Protein AF-A0A535JNI4-F1 (afdb_monomer_lite)

Sequence (149 aa):
MTGPSTRPPPGAGSQPFDPAPPKTAPPSGLRWLPFIFGAGAVFWLVQLAQFAAVVAAPAGRDQLRQAVLSAGVKSDVSTFVWVEVALVFFFVVAAACLHATAYFGLRKHRPWGWIAAVIVAAAWSLILLGIPVLYVLVRTSTRRAYGIP

Radius of gyration: 26.52 Å; chains: 1; bounding box: 76×42×60 Å

Foldseek 3Di:
DDDDDPDPDDDPPPPPDDDDPPDDDPPPVLVCVLVVLVVQLVVLVVVLVVLVVLVVDPVSLVVLLVVQVVVVDDPDSVVVSVVVSVVSNVVSVVSSVLSNQLNVCVVVVHVSNVVSSVVNVVVVCCVVPVVVVVVCCPDPVNCVVVPHD

Secondary structure (DSSP, 8-state):
-PPPP-PPPPPTT--S-PPPPPPPPPPGGGGSHHHHHHHHHHHHHHHHHHHHHHHHSHHHHHHHHHHHHHTT--S-HHHHHHHHHHHHHHHHHHHHHHHHHHHHHHHTT-HHHHHHHHHHHHHHHIIIIIHHHHHHHHSHHHHHHTT--

pLDDT: mean 87.98, std 12.47, range [42.38, 98.12]

Structure (mmCIF, N/CA/C/O backbone):
data_AF-A0A535JNI4-F1
#
_entry.id   AF-A0A535JNI4-F1
#
loop_
_atom_site.group_PDB
_atom_site.id
_atom_site.type_symbol
_atom_site.label_atom_id
_atom_site.label_alt_id
_atom_site.label_comp_id
_atom_site.label_asym_id
_atom_site.label_entity_id
_atom_site.label_seq_id
_atom_site.pdbx_PDB_ins_code
_atom_site.Cartn_x
_atom_site.Cartn_y
_atom_site.Cartn_z
_atom_site.occupancy
_atom_site.B_iso_or_equiv
_atom_site.auth_seq_id
_atom_site.auth_comp_id
_atom_site.auth_asym_id
_atom_site.auth_atom_id
_atom_site.pdbx_PDB_model_num
ATOM 1 N N . MET A 1 1 ? 49.998 1.874 -3.123 1.00 42.38 1 MET A N 1
ATOM 2 C CA . MET A 1 1 ? 51.042 1.351 -4.030 1.00 42.38 1 MET A CA 1
ATOM 3 C C . MET A 1 1 ? 50.393 0.325 -4.947 1.00 42.38 1 MET A C 1
ATOM 5 O O . MET A 1 1 ? 50.127 -0.786 -4.516 1.00 42.38 1 MET A O 1
ATOM 9 N N . THR A 1 2 ? 50.017 0.729 -6.159 1.00 49.56 2 THR A N 1
ATOM 10 C CA . THR A 1 2 ? 49.428 -0.140 -7.190 1.00 49.56 2 THR A CA 1
ATOM 11 C C . THR A 1 2 ? 50.561 -0.735 -8.021 1.00 49.56 2 THR A C 1
ATOM 13 O O . THR A 1 2 ? 51.319 0.016 -8.631 1.00 49.56 2 THR A O 1
ATOM 16 N N . GLY A 1 3 ? 50.719 -2.060 -7.988 1.00 55.38 3 GLY A N 1
ATOM 17 C CA . GLY A 1 3 ? 51.750 -2.763 -8.756 1.00 55.38 3 GLY A CA 1
ATOM 18 C C . GLY A 1 3 ? 51.577 -2.598 -10.275 1.00 55.38 3 GLY A C 1
ATOM 19 O O . GLY A 1 3 ? 50.485 -2.250 -10.733 1.00 55.38 3 GLY A O 1
ATOM 20 N N . PRO A 1 4 ? 52.643 -2.819 -11.064 1.00 53.69 4 PRO A N 1
ATOM 21 C CA . PRO A 1 4 ? 52.615 -2.636 -12.510 1.00 53.69 4 PRO A CA 1
ATOM 22 C C . PRO A 1 4 ? 51.616 -3.591 -13.181 1.00 53.69 4 PRO A C 1
ATOM 24 O O . PRO A 1 4 ? 51.594 -4.790 -12.912 1.00 53.69 4 PRO A O 1
ATOM 27 N N . SER A 1 5 ? 50.784 -3.028 -14.061 1.00 60.75 5 SER A N 1
ATOM 28 C CA . SER A 1 5 ? 49.834 -3.749 -14.913 1.00 60.75 5 SER A CA 1
ATOM 29 C C . SER A 1 5 ? 50.576 -4.778 -15.772 1.00 60.75 5 SER A C 1
ATOM 31 O O . SER A 1 5 ? 51.392 -4.410 -16.611 1.00 60.75 5 SER A O 1
ATOM 33 N N . THR A 1 6 ? 50.287 -6.066 -15.583 1.00 65.69 6 THR A N 1
ATOM 34 C CA . THR A 1 6 ? 50.889 -7.194 -16.320 1.00 65.69 6 THR A CA 1
ATOM 35 C C . THR A 1 6 ? 50.276 -7.409 -17.706 1.00 65.69 6 THR A C 1
ATOM 37 O O . THR A 1 6 ? 50.443 -8.473 -18.304 1.00 65.69 6 THR A O 1
ATOM 40 N N . ARG A 1 7 ? 49.536 -6.429 -18.241 1.00 63.47 7 ARG A N 1
ATOM 41 C CA . ARG A 1 7 ? 48.908 -6.577 -19.554 1.00 63.47 7 ARG A CA 1
ATOM 42 C C . ARG A 1 7 ? 49.974 -6.416 -20.646 1.00 63.47 7 ARG A C 1
ATOM 44 O O . ARG A 1 7 ? 50.602 -5.357 -20.695 1.00 63.47 7 ARG A O 1
ATOM 51 N N . PRO A 1 8 ? 50.191 -7.425 -21.511 1.00 65.81 8 PRO A N 1
ATOM 52 C CA . PRO A 1 8 ? 51.127 -7.297 -22.620 1.00 65.81 8 PRO A CA 1
ATOM 53 C C . PRO A 1 8 ? 50.700 -6.143 -23.545 1.00 65.81 8 PRO A C 1
ATOM 55 O O . P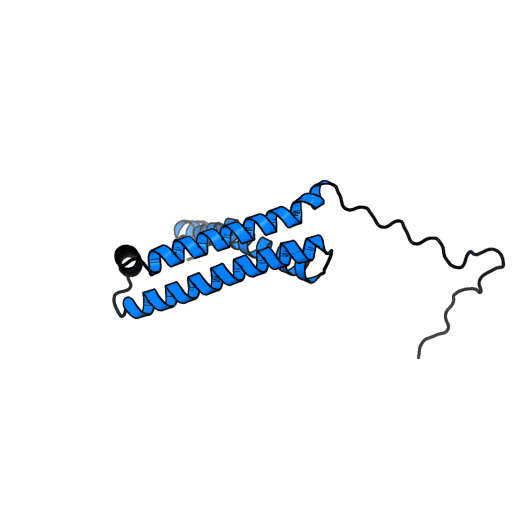RO A 1 8 ? 49.498 -5.870 -23.659 1.00 65.81 8 PRO A O 1
ATOM 58 N N . PRO A 1 9 ? 51.658 -5.444 -24.181 1.00 65.31 9 PRO A N 1
ATOM 59 C CA . PRO A 1 9 ? 51.348 -4.355 -25.098 1.00 65.31 9 PRO A CA 1
ATOM 60 C C . PRO A 1 9 ? 50.470 -4.872 -26.251 1.00 65.31 9 PRO A C 1
ATOM 62 O O . PRO A 1 9 ? 50.683 -5.999 -26.708 1.00 65.31 9 PRO A O 1
ATOM 65 N N . PRO A 1 10 ? 49.488 -4.083 -26.727 1.00 63.72 10 PRO A N 1
ATOM 66 C CA . PRO A 1 10 ? 48.667 -4.469 -27.869 1.00 63.72 10 PRO A CA 1
ATOM 67 C C . PRO A 1 10 ? 49.562 -4.787 -29.074 1.00 63.72 10 PRO A C 1
ATOM 69 O O . PRO A 1 10 ? 50.340 -3.942 -29.515 1.00 63.72 10 PRO A O 1
ATOM 72 N N . GLY A 1 11 ? 49.485 -6.017 -29.583 1.00 60.88 11 GLY A N 1
ATOM 73 C CA . GLY A 1 11 ? 50.167 -6.409 -30.815 1.00 60.88 11 GLY A CA 1
ATOM 74 C C . GLY A 1 11 ? 49.463 -5.806 -32.031 1.00 60.88 11 GLY A C 1
ATOM 75 O O . GLY A 1 11 ? 48.279 -5.482 -31.962 1.00 60.88 11 GLY A O 1
ATOM 76 N N . ALA A 1 12 ? 50.160 -5.711 -33.167 1.00 57.88 12 ALA A N 1
ATOM 77 C CA . ALA A 1 12 ? 49.694 -5.095 -34.422 1.00 57.88 12 ALA A CA 1
ATOM 78 C C . ALA A 1 12 ? 48.442 -5.740 -35.083 1.00 57.88 12 ALA A C 1
ATOM 80 O O . ALA A 1 12 ? 48.140 -5.462 -36.238 1.00 57.88 12 ALA A O 1
ATOM 81 N N . GLY A 1 13 ? 47.697 -6.582 -34.362 1.00 58.78 13 GLY A N 1
ATOM 82 C CA . GLY A 1 13 ? 46.439 -7.197 -34.788 1.00 58.78 13 GLY A CA 1
ATOM 83 C C . GLY A 1 13 ? 45.383 -7.339 -33.684 1.00 58.78 13 GLY A C 1
ATOM 84 O O . GLY A 1 13 ? 44.309 -7.867 -33.959 1.00 58.78 13 GLY A O 1
ATOM 85 N N . SER A 1 14 ? 45.630 -6.883 -32.448 1.00 59.12 14 SER A N 1
ATOM 86 C CA . SER A 1 14 ? 44.579 -6.857 -31.423 1.00 59.12 14 SER A CA 1
ATOM 87 C C . SER A 1 14 ? 43.721 -5.612 -31.632 1.00 59.12 14 SER A C 1
ATOM 89 O O . SER A 1 14 ? 44.171 -4.503 -31.338 1.00 59.12 14 SER A O 1
ATOM 91 N N . GLN A 1 15 ? 42.505 -5.788 -32.156 1.00 61.88 15 GLN A N 1
ATOM 92 C CA . GLN A 1 15 ? 41.495 -4.730 -32.170 1.00 61.88 15 GLN A CA 1
ATOM 93 C C . GLN A 1 15 ? 41.347 -4.205 -30.729 1.00 61.88 15 GLN A C 1
ATOM 95 O O . GLN A 1 15 ? 41.038 -4.994 -29.837 1.00 61.88 15 GLN A O 1
ATOM 100 N N . PRO A 1 16 ? 41.589 -2.910 -30.448 1.00 63.06 16 PRO A N 1
ATOM 101 C CA . PRO A 1 16 ? 41.588 -2.405 -29.071 1.00 63.06 16 PRO A CA 1
ATOM 102 C C . PRO A 1 16 ? 40.195 -2.434 -28.417 1.00 63.06 16 PRO A C 1
ATOM 104 O O . PRO A 1 16 ? 40.062 -2.178 -27.221 1.00 63.06 16 PRO A O 1
ATOM 107 N N . PHE A 1 17 ? 39.162 -2.731 -29.208 1.00 66.06 17 PHE A N 1
ATOM 108 C CA . PHE A 1 17 ? 37.759 -2.678 -28.840 1.00 66.06 17 PHE A CA 1
ATOM 109 C C . PHE A 1 17 ? 37.038 -3.850 -29.506 1.00 66.06 17 PHE A C 1
ATOM 111 O O . PHE A 1 17 ? 36.448 -3.697 -30.576 1.00 66.06 17 PHE A O 1
ATOM 118 N N . ASP A 1 18 ? 37.082 -5.032 -28.889 1.00 68.19 18 ASP A N 1
ATOM 119 C CA . ASP A 1 18 ? 36.060 -6.033 -29.190 1.00 68.19 18 ASP A CA 1
ATOM 120 C C . ASP A 1 18 ? 34.685 -5.356 -29.035 1.00 68.19 18 ASP A C 1
ATOM 122 O O . ASP A 1 18 ? 34.477 -4.624 -28.054 1.00 68.19 18 ASP A O 1
ATOM 126 N N . PRO A 1 19 ? 33.760 -5.514 -30.001 1.00 70.94 19 PRO A N 1
ATOM 127 C CA . PRO A 1 19 ? 32.457 -4.876 -29.920 1.00 70.94 19 PRO A CA 1
ATOM 128 C C . PRO A 1 19 ? 31.798 -5.286 -28.605 1.00 70.94 19 PRO A C 1
ATOM 130 O O . PRO A 1 19 ? 31.738 -6.470 -28.270 1.00 70.94 19 PRO A O 1
ATOM 133 N N . ALA A 1 20 ? 31.339 -4.288 -27.842 1.00 70.75 20 ALA A N 1
ATOM 134 C CA . ALA A 1 20 ? 30.666 -4.526 -26.574 1.00 70.75 20 ALA A CA 1
ATOM 135 C C . ALA A 1 20 ? 29.581 -5.597 -26.774 1.00 70.75 20 ALA A C 1
ATOM 137 O O . ALA A 1 20 ? 28.853 -5.528 -27.773 1.00 70.75 20 ALA A O 1
ATOM 138 N N . PRO A 1 21 ? 29.469 -6.586 -25.865 1.00 76.44 21 PRO A N 1
ATOM 139 C CA . PRO A 1 21 ? 28.521 -7.673 -26.034 1.00 76.44 21 PRO A CA 1
ATOM 140 C C . PRO A 1 21 ? 27.122 -7.100 -26.289 1.00 76.44 21 PRO A C 1
ATOM 142 O O . PRO A 1 21 ? 26.734 -6.125 -25.630 1.00 76.44 21 PRO A O 1
ATOM 145 N N . PRO A 1 22 ? 26.368 -7.660 -27.254 1.00 74.00 22 PRO A N 1
ATOM 146 C CA . PRO A 1 22 ? 25.065 -7.136 -27.617 1.00 74.00 22 PRO A CA 1
ATOM 147 C C . PRO A 1 22 ? 24.188 -7.072 -26.371 1.00 74.00 22 PRO A C 1
ATOM 149 O O . PRO A 1 22 ? 24.023 -8.054 -25.645 1.00 74.00 22 PRO A O 1
ATOM 152 N N . LYS A 1 23 ? 23.651 -5.879 -26.107 1.00 70.81 23 LYS A N 1
ATOM 153 C CA . LYS A 1 23 ? 22.772 -5.638 -24.966 1.00 70.81 23 LYS A CA 1
ATOM 154 C C . LYS A 1 23 ? 21.592 -6.598 -25.086 1.00 70.81 23 LYS A C 1
ATOM 156 O O . LYS A 1 23 ? 20.860 -6.547 -26.074 1.00 70.81 23 LYS A O 1
ATOM 161 N N . THR A 1 24 ? 21.435 -7.489 -24.113 1.00 74.75 24 THR A N 1
ATOM 162 C CA . THR A 1 24 ? 20.361 -8.481 -24.124 1.00 74.75 24 THR A CA 1
ATOM 163 C C . THR A 1 24 ? 19.019 -7.764 -24.212 1.00 74.75 24 THR A C 1
ATOM 165 O O . THR A 1 24 ? 18.687 -6.914 -23.382 1.00 74.75 24 THR A O 1
ATOM 168 N N . ALA A 1 25 ? 18.257 -8.066 -25.264 1.00 69.88 25 ALA A N 1
ATOM 169 C CA . ALA A 1 25 ? 16.912 -7.538 -25.400 1.00 69.88 25 ALA A CA 1
ATOM 170 C C . ALA A 1 25 ? 16.066 -8.051 -24.222 1.00 69.88 25 ALA A C 1
ATOM 172 O O . ALA A 1 25 ? 16.138 -9.241 -23.896 1.00 69.88 25 ALA A O 1
ATOM 173 N N . PRO A 1 26 ? 15.281 -7.187 -23.555 1.00 69.06 26 PRO A N 1
ATOM 174 C CA . PRO A 1 26 ? 14.444 -7.629 -22.454 1.00 69.06 26 PRO A CA 1
ATOM 175 C C . PRO A 1 26 ? 13.426 -8.667 -22.959 1.00 69.06 26 PRO A C 1
ATOM 177 O O . PRO A 1 26 ? 12.823 -8.456 -24.016 1.00 69.06 26 PRO A O 1
ATOM 180 N N . PRO A 1 27 ? 13.205 -9.769 -22.217 1.00 79.25 27 PRO A N 1
ATOM 181 C CA . PRO A 1 27 ? 12.203 -10.772 -22.557 1.00 79.25 27 PRO A CA 1
ATOM 182 C C . PRO A 1 27 ? 10.837 -10.139 -22.843 1.00 79.25 27 PRO A C 1
ATOM 184 O O . PRO A 1 27 ? 10.413 -9.211 -22.152 1.00 79.25 27 PRO A O 1
ATOM 187 N N . SER A 1 28 ? 10.116 -10.661 -23.836 1.00 73.44 28 SER A N 1
ATOM 188 C CA . SER A 1 28 ? 8.826 -10.114 -24.285 1.00 73.44 28 SER A CA 1
ATOM 189 C C . SER A 1 28 ? 7.793 -9.976 -23.156 1.00 73.44 28 SER A C 1
ATOM 191 O O . SER A 1 28 ? 7.034 -9.008 -23.146 1.00 73.44 28 SER A O 1
ATOM 193 N N . GLY A 1 29 ? 7.810 -10.879 -22.168 1.00 71.06 29 GLY A N 1
ATOM 194 C CA . GLY A 1 29 ? 6.932 -10.835 -20.992 1.00 71.06 29 GLY A CA 1
ATOM 195 C C . GLY A 1 29 ? 7.182 -9.649 -20.050 1.00 71.06 29 GLY A C 1
ATOM 196 O O . GLY A 1 29 ? 6.246 -9.138 -19.439 1.00 71.06 29 GLY A O 1
ATOM 197 N N . LEU A 1 30 ? 8.412 -9.127 -19.987 1.00 79.19 30 LEU A N 1
ATOM 198 C CA . LEU A 1 30 ? 8.757 -7.977 -19.137 1.00 79.19 30 LEU A CA 1
ATOM 199 C C . LEU A 1 30 ? 8.210 -6.647 -19.676 1.00 79.19 30 LEU A C 1
ATOM 201 O O . LEU A 1 30 ? 8.193 -5.653 -18.951 1.00 79.19 30 LEU A O 1
ATOM 205 N N . ARG A 1 31 ? 7.709 -6.622 -20.919 1.00 85.62 31 ARG A N 1
ATOM 206 C CA . ARG A 1 31 ? 7.107 -5.424 -21.531 1.00 85.62 31 ARG A CA 1
ATOM 207 C C . ARG A 1 31 ? 5.815 -4.993 -20.830 1.00 85.62 31 ARG A C 1
ATOM 209 O O . ARG A 1 31 ? 5.495 -3.808 -20.845 1.00 85.62 31 ARG A O 1
ATOM 216 N N . TRP A 1 32 ? 5.104 -5.930 -20.198 1.00 90.56 32 TRP A N 1
ATOM 217 C CA . TRP A 1 32 ? 3.848 -5.666 -19.487 1.00 90.56 32 TRP A CA 1
ATOM 218 C C . TRP A 1 32 ? 4.042 -5.205 -18.047 1.00 90.56 32 TRP A C 1
ATOM 220 O O . TRP A 1 32 ? 3.166 -4.541 -17.495 1.00 90.56 32 TRP A O 1
ATOM 230 N N . LEU A 1 33 ? 5.200 -5.505 -17.455 1.00 91.38 33 LEU A N 1
ATOM 231 C CA . LEU A 1 33 ? 5.468 -5.252 -16.044 1.00 91.38 33 LEU A CA 1
ATOM 232 C C . LEU A 1 33 ? 5.195 -3.796 -15.622 1.00 91.38 33 LEU A C 1
ATOM 234 O O . LEU A 1 33 ? 4.498 -3.609 -14.626 1.00 91.38 33 LEU A O 1
ATOM 238 N N . PRO A 1 34 ? 5.630 -2.752 -16.362 1.00 93.31 34 PRO A N 1
ATOM 239 C CA . PRO A 1 34 ? 5.315 -1.378 -15.983 1.00 93.31 34 PRO A CA 1
ATOM 240 C C . PRO A 1 34 ? 3.802 -1.125 -15.917 1.00 93.31 34 PRO A C 1
ATOM 242 O O . PRO A 1 34 ? 3.329 -0.470 -14.991 1.00 93.31 34 PRO A O 1
ATOM 245 N N . PHE A 1 35 ? 3.031 -1.646 -16.873 1.00 95.44 35 PHE A N 1
ATOM 246 C CA . PHE A 1 35 ? 1.591 -1.392 -16.963 1.00 95.44 35 PHE A CA 1
ATOM 247 C C . PHE A 1 35 ? 0.810 -2.013 -15.805 1.00 95.44 35 PHE A C 1
ATOM 249 O O . PHE A 1 35 ? -0.173 -1.422 -15.370 1.00 95.44 35 PHE A O 1
ATOM 256 N N . ILE A 1 36 ? 1.284 -3.131 -15.247 1.00 95.06 36 ILE A N 1
ATOM 257 C CA . ILE A 1 36 ? 0.723 -3.712 -14.019 1.00 95.06 36 ILE A CA 1
ATOM 258 C C . ILE A 1 36 ? 0.860 -2.717 -12.856 1.00 95.06 36 ILE A C 1
ATOM 260 O O . ILE A 1 36 ? -0.108 -2.453 -12.142 1.00 95.06 36 ILE A O 1
ATOM 264 N N . PHE A 1 37 ? 2.031 -2.090 -12.698 1.00 96.50 37 PHE A N 1
ATOM 265 C CA . PHE A 1 37 ? 2.219 -1.051 -11.681 1.00 96.50 37 PHE A CA 1
ATOM 266 C C . PHE A 1 37 ? 1.373 0.194 -11.958 1.00 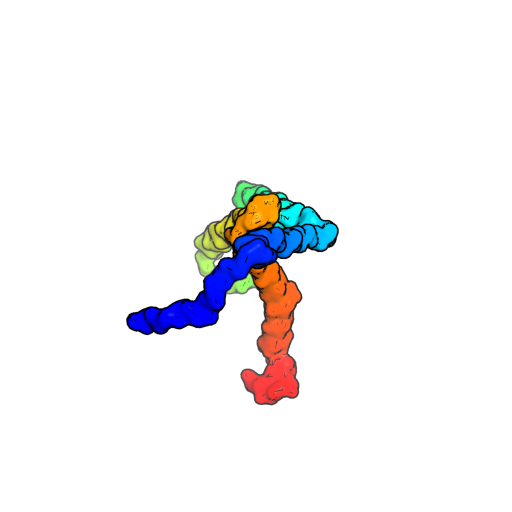96.50 37 PHE A C 1
ATOM 268 O O . PHE A 1 37 ? 0.801 0.748 -11.022 1.00 96.50 37 PHE A O 1
ATOM 275 N N . GLY A 1 38 ? 1.235 0.592 -13.226 1.00 95.25 38 GLY A N 1
ATOM 276 C CA . GLY A 1 38 ? 0.357 1.691 -13.635 1.00 95.25 38 GLY A CA 1
ATOM 277 C C . GLY A 1 38 ? -1.112 1.438 -13.279 1.00 95.25 38 GLY A C 1
ATOM 278 O O . GLY A 1 38 ? -1.756 2.306 -12.694 1.00 95.25 38 GLY A O 1
ATOM 279 N N . ALA A 1 39 ? -1.623 0.234 -13.551 1.00 97.25 39 A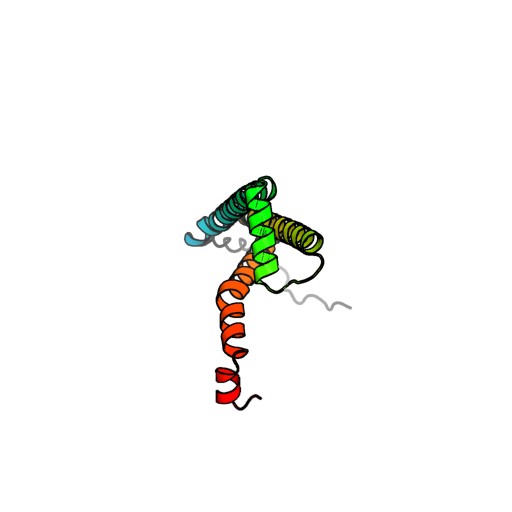LA A N 1
ATOM 280 C CA . ALA A 1 39 ? -2.970 -0.174 -13.155 1.00 97.25 39 ALA A CA 1
ATOM 281 C C . ALA A 1 39 ? -3.143 -0.148 -11.628 1.00 97.25 39 ALA A C 1
ATOM 283 O O . ALA A 1 39 ? -4.154 0.345 -11.132 1.00 97.25 39 ALA A O 1
ATOM 284 N N . GLY A 1 40 ? -2.129 -0.589 -10.877 1.00 96.56 40 GLY A N 1
ATOM 285 C CA . GLY A 1 40 ? -2.132 -0.489 -9.417 1.00 96.56 40 GLY A CA 1
ATOM 286 C C . GLY A 1 40 ? -2.201 0.955 -8.903 1.00 96.56 40 GLY A C 1
ATOM 287 O O . GLY A 1 40 ? -2.916 1.221 -7.942 1.00 96.56 40 GLY A O 1
ATOM 288 N N . ALA A 1 41 ? -1.541 1.914 -9.563 1.00 97.19 41 ALA A N 1
ATOM 289 C CA . ALA A 1 41 ? -1.658 3.328 -9.193 1.00 97.19 41 ALA A CA 1
ATOM 290 C C . ALA A 1 41 ? -3.097 3.838 -9.367 1.00 97.19 41 ALA A C 1
ATOM 292 O O . ALA A 1 41 ? -3.636 4.487 -8.472 1.00 97.19 41 ALA A O 1
ATOM 293 N N . VAL A 1 42 ? -3.737 3.502 -10.493 1.00 98.06 42 VAL A N 1
ATOM 294 C CA . VAL A 1 42 ? -5.142 3.855 -10.756 1.00 98.06 42 VAL A CA 1
ATOM 295 C C . VAL A 1 42 ? -6.066 3.218 -9.722 1.00 98.06 42 VAL A C 1
ATOM 297 O O . VAL A 1 42 ? -6.927 3.904 -9.177 1.00 98.06 42 VAL A O 1
ATOM 300 N N . PHE A 1 43 ? -5.858 1.940 -9.406 1.00 97.69 43 PHE A N 1
ATOM 301 C CA . PHE A 1 43 ? -6.610 1.236 -8.369 1.00 97.69 43 PHE A CA 1
ATOM 302 C C . PHE A 1 43 ? -6.563 1.977 -7.023 1.00 97.69 43 PHE A C 1
ATOM 304 O O . PHE A 1 43 ? -7.611 2.253 -6.440 1.00 97.69 43 PHE A O 1
ATOM 311 N N . TRP A 1 44 ? -5.375 2.381 -6.562 1.00 97.50 44 TRP A N 1
ATOM 312 C CA . TRP A 1 44 ? -5.241 3.115 -5.300 1.00 97.50 44 TRP A CA 1
ATOM 313 C C . TRP A 1 44 ? -5.893 4.501 -5.338 1.00 97.50 44 TRP A C 1
ATOM 315 O O . TRP A 1 44 ? -6.492 4.913 -4.348 1.00 97.50 44 TRP A O 1
ATOM 325 N N . LEU A 1 45 ? -5.850 5.203 -6.473 1.00 97.75 45 LEU A N 1
ATOM 326 C CA . LEU A 1 45 ? -6.553 6.482 -6.632 1.00 97.75 45 LEU A CA 1
ATOM 327 C C . LEU A 1 45 ? -8.076 6.320 -6.584 1.00 97.75 45 LEU A C 1
ATOM 329 O O . LEU A 1 45 ? -8.757 7.126 -5.950 1.00 97.75 45 LEU A O 1
ATOM 333 N N . VAL A 1 46 ? -8.614 5.270 -7.209 1.00 98.12 46 VAL A N 1
ATOM 334 C CA . VAL A 1 46 ? -10.043 4.939 -7.109 1.00 98.12 46 VAL A CA 1
ATOM 335 C C . VAL A 1 46 ? -10.409 4.639 -5.658 1.00 98.12 46 VAL A C 1
ATOM 337 O O . VAL A 1 46 ? -11.403 5.167 -5.159 1.00 98.12 46 VAL A O 1
ATOM 340 N N . GLN A 1 47 ? -9.583 3.862 -4.953 1.00 96.88 47 GLN A N 1
ATOM 341 C CA . GLN A 1 47 ? -9.831 3.542 -3.551 1.00 96.88 47 GLN A CA 1
ATOM 342 C C . GLN A 1 47 ? -9.794 4.789 -2.656 1.00 96.88 47 GLN A C 1
ATOM 344 O O . GLN A 1 47 ? -10.637 4.930 -1.768 1.00 96.88 47 GLN A O 1
ATOM 349 N N . LEU A 1 48 ? -8.867 5.714 -2.923 1.00 96.38 48 LEU A N 1
ATOM 350 C CA . LEU A 1 48 ? -8.775 6.999 -2.231 1.00 96.38 48 LEU A CA 1
ATOM 351 C C . LEU A 1 48 ? -10.027 7.848 -2.451 1.00 96.38 48 LEU A C 1
ATOM 353 O O . LEU A 1 48 ? -10.562 8.408 -1.499 1.00 96.38 48 LEU A O 1
ATOM 357 N N . ALA A 1 49 ? -10.504 7.930 -3.695 1.00 97.50 49 ALA A N 1
ATOM 358 C CA . ALA A 1 49 ? -11.698 8.693 -4.040 1.00 97.50 49 ALA A CA 1
ATOM 359 C C . ALA A 1 49 ? -12.950 8.125 -3.354 1.00 97.50 49 ALA A C 1
ATOM 361 O O . ALA A 1 49 ? -13.741 8.879 -2.787 1.00 97.50 49 ALA A O 1
ATOM 362 N N . GLN A 1 50 ? -13.101 6.797 -3.347 1.00 96.12 50 GLN A N 1
ATOM 363 C CA . GLN A 1 50 ? -14.183 6.124 -2.625 1.00 96.12 50 GLN A CA 1
ATOM 364 C C . GLN A 1 50 ? -14.118 6.412 -1.122 1.00 96.12 50 GLN A C 1
ATOM 366 O O . GLN A 1 50 ? -15.126 6.773 -0.518 1.00 96.12 50 GLN A O 1
ATOM 371 N N . PHE A 1 51 ? -12.931 6.308 -0.520 1.00 95.38 51 PHE A N 1
ATOM 372 C CA . PHE A 1 51 ? -12.751 6.595 0.900 1.00 95.38 51 PHE A CA 1
ATOM 373 C C . PHE A 1 51 ? -13.049 8.063 1.234 1.00 95.38 51 PHE A C 1
ATOM 375 O O . PHE A 1 51 ? -13.764 8.350 2.192 1.00 95.38 51 PHE A O 1
ATOM 382 N N . ALA A 1 52 ? -12.582 9.001 0.409 1.00 96.00 52 ALA A N 1
ATOM 383 C CA . ALA A 1 52 ? -12.876 10.421 0.570 1.00 96.00 52 ALA A CA 1
ATOM 384 C C . ALA A 1 52 ? -14.387 10.706 0.513 1.00 96.00 52 ALA A C 1
ATOM 386 O O . ALA A 1 52 ? -14.885 11.508 1.303 1.00 96.00 52 ALA A O 1
ATOM 387 N N . ALA A 1 53 ? -15.131 10.016 -0.359 1.00 96.25 53 ALA A N 1
ATOM 388 C CA . ALA A 1 53 ? -16.588 10.128 -0.416 1.00 96.25 53 ALA A CA 1
ATOM 389 C C . ALA A 1 53 ? -17.262 9.641 0.881 1.00 96.25 53 ALA A C 1
ATOM 391 O O . ALA A 1 53 ? -18.170 10.306 1.384 1.00 96.25 53 ALA A O 1
ATOM 392 N N . VAL A 1 54 ? -16.785 8.532 1.462 1.00 95.69 54 VAL A N 1
ATOM 393 C CA . VAL A 1 54 ? -17.260 8.028 2.765 1.00 95.69 54 VAL A CA 1
ATOM 394 C C . VAL A 1 54 ? -17.003 9.053 3.873 1.00 95.69 54 VAL A C 1
ATOM 396 O O . VAL A 1 54 ? -17.906 9.355 4.650 1.00 95.69 54 VAL A O 1
ATOM 399 N N . VAL A 1 55 ? -15.803 9.635 3.926 1.00 95.56 55 VAL A N 1
ATOM 400 C CA . VAL A 1 55 ? -15.438 10.634 4.946 1.00 95.56 55 VAL A CA 1
ATOM 401 C C . VAL A 1 55 ? -16.233 11.936 4.789 1.00 95.56 55 VAL A C 1
ATOM 403 O O . VAL A 1 55 ? -16.612 12.554 5.785 1.00 95.56 55 VAL A O 1
ATOM 406 N N . ALA A 1 56 ? -16.515 12.365 3.558 1.00 95.12 56 ALA A N 1
ATOM 407 C CA . ALA A 1 56 ? -17.286 13.580 3.301 1.00 95.12 56 ALA A CA 1
ATOM 408 C C . ALA A 1 56 ? -18.770 13.423 3.688 1.00 95.12 56 ALA A C 1
ATOM 410 O O . ALA A 1 56 ? -19.385 14.352 4.223 1.00 95.12 56 ALA A O 1
ATOM 411 N N . ALA A 1 57 ? -19.354 12.244 3.454 1.00 95.81 57 ALA A N 1
ATOM 412 C CA . ALA A 1 57 ? -20.761 11.985 3.731 1.00 95.81 57 ALA A CA 1
ATOM 413 C C . ALA A 1 57 ? -21.042 11.859 5.246 1.00 95.81 57 ALA A C 1
ATOM 415 O O . ALA A 1 57 ? -20.316 11.161 5.955 1.00 95.81 57 ALA A O 1
ATOM 416 N N . PRO A 1 58 ? -22.120 12.469 5.785 1.00 93.25 58 PRO A N 1
ATOM 417 C CA . PRO A 1 58 ? -22.529 12.262 7.180 1.00 93.25 58 PRO A CA 1
ATOM 418 C C . PRO A 1 58 ? -22.748 10.781 7.519 1.00 93.25 58 PRO A C 1
ATOM 420 O O . PRO A 1 58 ? -22.146 10.275 8.460 1.00 93.25 58 PRO A O 1
ATOM 423 N N . ALA A 1 59 ? -23.504 10.068 6.677 1.00 94.06 59 ALA A N 1
ATOM 424 C CA . ALA A 1 59 ? -23.768 8.642 6.858 1.00 94.06 59 ALA A CA 1
ATOM 425 C C . ALA A 1 59 ? -22.487 7.787 6.824 1.00 94.06 59 ALA A C 1
ATOM 427 O O . ALA A 1 59 ? -22.373 6.819 7.569 1.00 94.06 59 ALA A O 1
ATOM 428 N N . GLY A 1 60 ? -21.501 8.154 5.997 1.00 92.62 60 GLY A N 1
ATOM 429 C CA . GLY A 1 60 ? -20.220 7.448 5.942 1.00 92.62 60 GLY A CA 1
ATOM 430 C C . GLY A 1 60 ? -19.369 7.674 7.196 1.00 92.62 60 GLY A C 1
ATOM 431 O O . GLY A 1 60 ? -18.790 6.730 7.729 1.00 92.62 60 GLY A O 1
ATOM 432 N N . ARG A 1 61 ? -19.369 8.888 7.758 1.00 93.69 61 ARG A N 1
ATOM 433 C CA . ARG A 1 61 ? -18.725 9.157 9.058 1.00 93.69 61 ARG A CA 1
ATOM 434 C C . ARG A 1 61 ? -19.358 8.364 10.198 1.00 93.69 61 ARG A C 1
ATOM 436 O O . ARG A 1 61 ? -18.641 7.904 11.084 1.00 93.69 61 ARG A O 1
ATOM 443 N N . ASP A 1 62 ? -20.672 8.173 10.172 1.00 93.69 62 ASP A N 1
ATOM 444 C CA . ASP A 1 62 ? -21.355 7.352 11.173 1.00 93.69 62 ASP A CA 1
ATOM 445 C C . ASP A 1 62 ? -20.998 5.868 11.034 1.00 93.69 62 ASP A C 1
ATOM 447 O O . ASP A 1 62 ? -20.764 5.207 12.046 1.00 93.69 62 ASP A O 1
ATOM 451 N N . GLN A 1 63 ? -20.836 5.362 9.806 1.00 92.25 63 GLN A N 1
ATOM 452 C CA . GLN A 1 63 ? -20.305 4.013 9.569 1.00 92.25 63 GLN A CA 1
ATOM 453 C C . GLN A 1 63 ? -18.891 3.842 10.143 1.00 92.25 63 GLN A C 1
ATOM 455 O O . GLN A 1 63 ? -18.633 2.851 10.824 1.00 92.25 63 GLN A O 1
ATOM 460 N N . LEU A 1 64 ? -17.995 4.816 9.939 1.00 92.31 64 LEU A N 1
ATOM 461 C CA . LEU A 1 64 ? -16.638 4.778 10.502 1.00 92.31 64 LEU A CA 1
ATOM 462 C C . LEU A 1 64 ? -16.658 4.754 12.038 1.00 92.31 64 LEU A C 1
ATOM 464 O O . LEU A 1 64 ? -15.972 3.943 12.658 1.00 92.31 64 LEU A O 1
ATOM 468 N N . ARG A 1 65 ? -17.496 5.586 12.670 1.00 92.56 65 ARG A N 1
ATOM 469 C CA . ARG A 1 65 ? -17.662 5.575 14.135 1.00 92.56 65 ARG A CA 1
ATOM 470 C C . ARG A 1 65 ? -18.162 4.228 14.644 1.00 92.56 65 ARG A C 1
ATOM 472 O O . ARG A 1 65 ? -17.639 3.728 15.635 1.00 92.56 65 ARG A O 1
ATOM 479 N N . GLN A 1 66 ? -19.153 3.641 13.975 1.00 91.75 66 GLN A N 1
ATOM 480 C CA . GLN A 1 66 ? -19.681 2.324 14.339 1.00 91.75 66 GLN A CA 1
ATOM 481 C C . GLN A 1 66 ? -18.625 1.223 14.186 1.00 91.75 66 GLN A C 1
ATOM 483 O O . GLN A 1 66 ? -18.524 0.359 15.054 1.00 91.75 66 GLN A O 1
ATOM 488 N N . ALA A 1 67 ? -17.786 1.283 13.147 1.00 89.69 67 ALA A N 1
ATOM 489 C CA . ALA A 1 67 ? -16.678 0.346 12.969 1.00 89.69 67 ALA A CA 1
ATOM 490 C C . ALA A 1 67 ? -15.675 0.429 14.134 1.00 89.69 67 ALA A C 1
ATOM 492 O O . ALA A 1 67 ? -15.360 -0.592 14.749 1.00 89.69 67 ALA A O 1
ATOM 493 N N . VAL A 1 68 ? -15.255 1.638 14.516 1.00 89.69 68 VAL A N 1
ATOM 494 C CA . VAL A 1 68 ? -14.346 1.860 15.655 1.00 89.69 68 VAL A CA 1
ATOM 495 C C . VAL A 1 68 ? -14.960 1.391 16.980 1.00 89.69 68 VAL A C 1
ATOM 497 O O . VAL A 1 68 ? -14.294 0.726 17.776 1.00 89.69 68 VAL A O 1
ATOM 500 N N . LEU A 1 69 ? -16.248 1.667 17.204 1.00 90.62 69 LEU A N 1
ATOM 501 C CA . LEU A 1 69 ? -16.982 1.173 18.373 1.00 90.62 69 LEU A CA 1
ATOM 502 C C . LEU A 1 69 ? -17.029 -0.362 18.408 1.00 90.62 69 LEU A C 1
ATOM 504 O O . LEU A 1 69 ? -16.796 -0.964 19.457 1.00 90.62 69 LEU A O 1
AT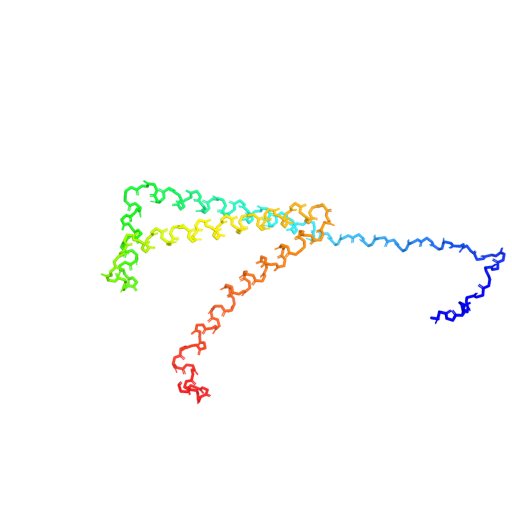OM 508 N N . SER A 1 70 ? -17.273 -1.003 17.261 1.00 89.31 70 SER A N 1
ATOM 509 C CA . SER A 1 70 ? -17.309 -2.466 17.146 1.00 89.31 70 SER A CA 1
ATOM 510 C C . SER A 1 70 ? -15.948 -3.125 17.402 1.00 89.31 70 SER A C 1
ATOM 512 O O . SER A 1 70 ? -15.895 -4.254 17.887 1.00 89.31 70 SER A O 1
ATOM 514 N N . ALA A 1 71 ? -14.850 -2.397 17.173 1.00 84.31 71 ALA A N 1
ATOM 515 C CA . ALA A 1 71 ? -13.492 -2.828 17.501 1.00 84.31 71 ALA A CA 1
ATOM 516 C C . ALA A 1 71 ? -13.169 -2.741 19.010 1.00 84.31 71 ALA A C 1
ATOM 518 O O . ALA A 1 71 ? -12.068 -3.094 19.432 1.00 84.31 71 ALA A O 1
ATOM 519 N N . GLY A 1 72 ? -14.120 -2.294 19.839 1.00 85.75 72 GLY A N 1
ATOM 520 C CA . GLY A 1 72 ? -13.986 -2.240 21.295 1.00 85.75 72 GLY A CA 1
ATOM 521 C C . GLY A 1 72 ? -13.376 -0.943 21.829 1.00 85.75 72 GLY A C 1
ATOM 522 O O . GLY A 1 72 ? -13.047 -0.879 23.016 1.00 85.75 72 GLY A O 1
ATOM 523 N N . VAL A 1 73 ? -13.245 0.097 20.999 1.00 83.94 73 VAL A N 1
ATOM 524 C CA . VAL A 1 73 ? -12.789 1.423 21.439 1.00 83.94 73 VAL A CA 1
ATOM 525 C C . VAL A 1 73 ? -13.916 2.108 22.215 1.00 83.94 73 VAL A C 1
ATOM 527 O O . VAL A 1 73 ? -14.961 2.436 21.660 1.00 83.94 73 VAL A O 1
ATOM 530 N N . LYS A 1 74 ? -13.713 2.309 23.523 1.00 79.25 74 LYS A N 1
ATOM 531 C CA . LYS A 1 74 ? -14.744 2.839 24.438 1.00 79.25 74 LYS A CA 1
ATOM 532 C C . LYS A 1 74 ? -14.611 4.332 24.747 1.00 79.25 74 LYS A C 1
ATOM 534 O O . LYS A 1 74 ? -15.557 4.925 25.253 1.00 79.25 74 LYS A O 1
ATOM 539 N N . SER A 1 75 ? -13.465 4.943 24.455 1.00 81.44 75 SER A N 1
ATOM 540 C CA . SER A 1 75 ? -13.193 6.356 24.738 1.00 81.44 75 SER A CA 1
ATOM 541 C C . SER A 1 75 ? -12.577 7.051 23.530 1.00 81.44 75 SER A C 1
ATOM 543 O O . SER A 1 75 ? -11.758 6.464 22.832 1.00 81.44 75 SER A O 1
ATOM 545 N N . ASP A 1 76 ? -12.966 8.309 23.327 1.00 85.38 76 ASP A N 1
ATOM 546 C CA . ASP A 1 76 ? -12.449 9.215 22.294 1.00 85.38 76 ASP A CA 1
ATOM 547 C C . ASP A 1 76 ? -12.517 8.687 20.844 1.00 85.38 76 ASP A C 1
ATOM 549 O O . ASP A 1 76 ? -11.588 8.787 20.040 1.00 85.38 76 ASP A O 1
ATOM 553 N N . VAL A 1 77 ? -13.682 8.131 20.496 1.00 87.69 77 VAL A N 1
ATOM 554 C CA . VAL A 1 77 ? -13.988 7.590 19.160 1.00 87.69 77 VAL A CA 1
ATOM 555 C C . VAL A 1 77 ? -13.748 8.625 18.059 1.00 87.69 77 VAL A C 1
ATOM 557 O O . VAL A 1 77 ? -13.292 8.274 16.977 1.00 87.69 77 VAL A O 1
ATOM 560 N N . SER A 1 78 ? -14.029 9.907 18.317 1.00 88.38 78 SER A N 1
ATOM 561 C CA . SER A 1 78 ? -13.853 10.963 17.316 1.00 88.38 78 SER A CA 1
ATOM 562 C C . SER A 1 78 ? -12.383 11.172 16.957 1.00 88.38 78 SER A C 1
ATOM 564 O O . SER A 1 78 ? -12.060 11.248 15.772 1.00 88.38 78 SER A O 1
ATOM 566 N N . THR A 1 79 ? -11.493 11.244 17.950 1.00 89.88 79 THR A N 1
ATOM 567 C CA . THR A 1 79 ? -10.050 11.352 17.696 1.00 89.88 79 THR A CA 1
ATOM 568 C C . THR A 1 79 ? -9.538 10.112 16.977 1.00 89.88 79 THR A C 1
ATOM 570 O O . THR A 1 79 ? -8.816 10.236 15.989 1.00 89.88 79 THR A O 1
ATOM 573 N N . PHE A 1 80 ? -9.965 8.921 17.406 1.00 89.88 80 PHE A N 1
ATOM 574 C CA . PHE A 1 80 ? -9.538 7.670 16.781 1.00 89.88 80 PHE A CA 1
ATOM 575 C C . PHE A 1 80 ? -9.946 7.586 15.303 1.00 89.88 80 PHE A C 1
ATOM 577 O O . PHE A 1 80 ? -9.115 7.261 14.459 1.00 89.88 80 PHE A O 1
ATOM 584 N N . VAL A 1 81 ? -11.184 7.974 14.970 1.00 91.44 81 VAL A N 1
ATOM 585 C CA . VAL A 1 81 ? -11.660 8.042 13.578 1.00 91.44 81 VAL A CA 1
ATOM 586 C C . VAL A 1 81 ? -10.801 8.994 12.743 1.00 91.44 81 VAL A C 1
ATOM 588 O O . VAL A 1 81 ? -10.425 8.651 11.627 1.00 91.44 81 VAL A O 1
ATOM 591 N N . TRP A 1 82 ? -10.449 10.177 13.253 1.00 92.56 82 TRP A N 1
ATOM 592 C CA . TRP A 1 82 ? -9.609 11.114 12.496 1.00 92.56 82 TRP A CA 1
ATOM 593 C C . TRP A 1 82 ? -8.179 10.616 12.298 1.00 92.56 82 TRP A C 1
ATOM 595 O O . TRP A 1 82 ? -7.615 10.805 11.219 1.00 92.56 82 TRP A O 1
ATOM 605 N N . VAL A 1 83 ? -7.606 9.956 13.306 1.00 92.50 83 VAL A N 1
ATOM 606 C CA . VAL A 1 83 ? -6.298 9.300 13.186 1.00 92.50 83 VAL A CA 1
ATOM 607 C C . VAL A 1 83 ? -6.352 8.203 12.125 1.00 92.50 83 VAL A C 1
ATOM 609 O O . VAL A 1 83 ? -5.484 8.153 11.256 1.00 92.50 83 VAL A O 1
ATOM 612 N N . GLU A 1 84 ? -7.388 7.367 12.142 1.00 90.25 84 GLU A N 1
ATOM 613 C CA . GLU A 1 84 ? -7.582 6.314 11.147 1.00 90.25 84 GLU A CA 1
ATOM 614 C C . GLU A 1 84 ? -7.729 6.893 9.735 1.00 90.25 84 GLU A C 1
ATOM 616 O O . GLU A 1 84 ? -7.035 6.459 8.818 1.00 90.25 84 GLU A O 1
ATOM 621 N N . VAL A 1 85 ? -8.546 7.935 9.565 1.00 94.50 85 VAL A N 1
ATOM 622 C CA . VAL A 1 85 ? -8.692 8.648 8.288 1.00 94.50 85 VAL A CA 1
ATOM 623 C C . VAL A 1 85 ? -7.349 9.178 7.790 1.00 94.50 85 VAL A C 1
ATOM 625 O O . VAL A 1 85 ? -7.018 8.985 6.619 1.00 94.50 85 VAL A O 1
ATOM 628 N N . ALA A 1 86 ? -6.559 9.809 8.661 1.00 96.00 86 ALA A N 1
ATOM 629 C CA . ALA A 1 86 ? -5.246 10.336 8.300 1.00 96.00 86 ALA A CA 1
ATOM 630 C C . ALA A 1 86 ? -4.272 9.223 7.883 1.00 96.00 86 ALA A C 1
ATOM 632 O O . ALA A 1 86 ? -3.583 9.358 6.868 1.00 96.00 86 ALA A O 1
ATOM 633 N N . LEU A 1 87 ? -4.246 8.108 8.621 1.00 95.50 87 LEU A N 1
ATOM 634 C CA . LEU A 1 87 ? -3.410 6.951 8.299 1.00 95.50 87 LEU A CA 1
ATOM 635 C C . LEU A 1 8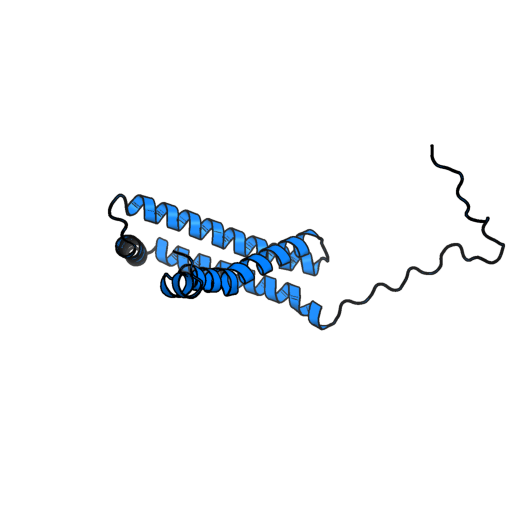7 ? -3.816 6.322 6.965 1.00 95.50 87 LEU A C 1
ATOM 637 O O . LEU A 1 87 ? -2.958 6.118 6.107 1.00 95.50 87 LEU A O 1
ATOM 641 N N . VAL A 1 88 ? -5.109 6.058 6.760 1.00 94.56 88 VAL A N 1
ATOM 642 C CA . VAL A 1 88 ? -5.622 5.485 5.508 1.00 94.56 88 VAL A CA 1
ATOM 643 C C . VAL A 1 88 ? -5.275 6.393 4.333 1.00 94.56 88 VAL A C 1
ATOM 645 O O . VAL A 1 88 ? -4.729 5.918 3.336 1.00 94.56 88 VAL A O 1
ATOM 648 N N . PHE A 1 89 ? -5.510 7.701 4.456 1.00 95.88 89 PHE A N 1
ATOM 649 C CA . PHE A 1 89 ? -5.180 8.655 3.399 1.00 95.88 89 PHE A CA 1
ATOM 650 C C . PHE A 1 89 ? -3.681 8.633 3.073 1.00 95.88 89 PHE A C 1
ATOM 652 O O . PHE A 1 89 ? -3.302 8.512 1.907 1.00 95.88 89 PHE A O 1
ATOM 659 N N . PHE A 1 90 ? -2.822 8.681 4.096 1.00 96.94 90 PHE A N 1
ATOM 660 C CA . PHE A 1 90 ? -1.372 8.637 3.927 1.00 96.94 90 PHE A CA 1
ATOM 661 C C . PHE A 1 90 ? -0.909 7.354 3.225 1.00 96.94 90 PHE A C 1
ATOM 663 O O . PHE A 1 90 ? -0.189 7.428 2.227 1.00 96.94 90 PHE A O 1
ATOM 670 N N . PHE A 1 91 ? -1.340 6.182 3.700 1.00 95.94 91 PHE A N 1
ATOM 671 C CA . PHE A 1 91 ? -0.909 4.903 3.133 1.00 95.94 91 PHE A CA 1
ATOM 672 C C . PHE A 1 91 ? -1.408 4.696 1.705 1.00 95.94 91 PHE A C 1
ATOM 674 O O . PHE A 1 91 ? -0.649 4.217 0.861 1.00 95.94 91 PHE A O 1
ATOM 681 N N . VAL A 1 92 ? -2.645 5.093 1.402 1.00 96.75 92 VAL A N 1
ATOM 682 C CA . VAL A 1 92 ? -3.201 4.969 0.049 1.00 96.75 92 VAL A CA 1
ATOM 683 C C . VAL A 1 92 ? -2.481 5.902 -0.929 1.00 96.75 92 VAL A C 1
ATOM 685 O O . VAL A 1 92 ? -2.113 5.474 -2.025 1.00 96.75 92 VAL A O 1
ATOM 688 N N . VAL A 1 93 ? -2.208 7.152 -0.535 1.00 97.75 93 VAL A N 1
ATOM 689 C CA . VAL A 1 93 ? -1.417 8.087 -1.354 1.00 97.75 93 VAL A CA 1
ATOM 690 C C . VAL A 1 93 ? 0.003 7.560 -1.559 1.00 97.75 93 VAL A C 1
ATOM 692 O O . VAL A 1 93 ? 0.496 7.550 -2.688 1.00 97.75 93 VAL A O 1
ATOM 695 N N . ALA A 1 94 ? 0.656 7.074 -0.502 1.00 97.56 94 ALA A N 1
ATOM 696 C CA . ALA A 1 94 ? 1.994 6.497 -0.595 1.00 97.56 94 ALA A CA 1
ATOM 697 C C . ALA A 1 94 ? 2.026 5.288 -1.545 1.00 97.56 94 ALA A C 1
ATOM 699 O O . ALA A 1 94 ? 2.919 5.194 -2.392 1.00 97.56 94 ALA A O 1
ATOM 700 N N . ALA A 1 95 ? 1.030 4.402 -1.463 1.00 97.00 95 ALA A N 1
ATOM 701 C CA . ALA A 1 95 ? 0.897 3.259 -2.357 1.00 97.00 95 ALA A CA 1
ATOM 702 C C . ALA A 1 95 ? 0.707 3.702 -3.817 1.00 97.00 95 ALA A C 1
ATOM 704 O O . ALA A 1 95 ? 1.437 3.232 -4.695 1.00 97.00 95 ALA A O 1
ATOM 705 N N . ALA A 1 96 ? -0.191 4.656 -4.084 1.00 97.81 96 ALA A N 1
ATOM 706 C CA . ALA A 1 96 ? -0.386 5.213 -5.424 1.00 97.81 96 ALA A CA 1
ATOM 707 C C . ALA A 1 96 ? 0.918 5.807 -5.989 1.00 97.81 96 ALA A C 1
ATOM 709 O O . ALA A 1 96 ? 1.295 5.513 -7.128 1.00 97.81 96 ALA A O 1
ATOM 710 N N . CYS A 1 97 ? 1.649 6.579 -5.180 1.00 98.00 97 CYS A N 1
ATOM 711 C CA . CYS A 1 97 ? 2.934 7.171 -5.553 1.00 98.00 97 CYS A CA 1
ATOM 712 C C . CYS A 1 97 ? 4.011 6.115 -5.840 1.00 98.00 97 CYS A C 1
ATOM 714 O O . CYS A 1 97 ? 4.735 6.238 -6.832 1.00 98.00 97 CYS A O 1
ATOM 716 N N . LEU A 1 98 ? 4.120 5.065 -5.022 1.00 97.44 98 LEU A N 1
ATOM 717 C CA . LEU A 1 98 ? 5.072 3.970 -5.244 1.00 97.44 98 LEU A CA 1
ATOM 718 C C . LEU A 1 98 ? 4.762 3.210 -6.536 1.00 97.44 98 LEU A C 1
ATOM 720 O O . LEU A 1 98 ? 5.662 2.971 -7.343 1.00 97.44 98 LEU A O 1
ATOM 724 N N . HIS A 1 99 ? 3.490 2.899 -6.778 1.00 98.12 99 HIS A N 1
ATOM 725 C CA . HIS A 1 99 ? 3.041 2.264 -8.014 1.00 98.12 99 HIS A CA 1
ATOM 726 C C . HIS A 1 99 ? 3.314 3.143 -9.247 1.00 98.12 99 HIS A C 1
ATOM 728 O O . HIS A 1 99 ? 3.847 2.661 -10.251 1.00 98.12 99 HIS A O 1
ATOM 734 N N . ALA A 1 100 ? 3.035 4.446 -9.171 1.00 96.31 100 ALA A N 1
ATOM 735 C CA . ALA A 1 100 ? 3.345 5.385 -10.248 1.00 96.31 100 ALA A CA 1
ATOM 736 C C . ALA A 1 100 ? 4.862 5.493 -10.494 1.00 96.31 100 ALA A C 1
ATOM 738 O O . ALA A 1 100 ? 5.315 5.464 -11.642 1.00 96.31 100 ALA A O 1
ATOM 739 N N . THR A 1 101 ? 5.660 5.553 -9.425 1.00 97.12 101 THR A N 1
ATOM 740 C CA . THR A 1 101 ? 7.130 5.584 -9.494 1.00 97.12 101 THR A CA 1
ATOM 741 C C . THR A 1 101 ? 7.674 4.323 -10.160 1.00 97.12 101 THR A C 1
ATOM 743 O O . THR A 1 101 ? 8.525 4.419 -11.048 1.00 97.12 101 THR A O 1
ATOM 746 N N . ALA A 1 102 ? 7.144 3.151 -9.800 1.00 96.31 102 ALA A N 1
ATOM 747 C CA . ALA A 1 102 ? 7.485 1.889 -10.443 1.00 96.31 102 ALA A CA 1
ATOM 748 C C . ALA A 1 102 ? 7.137 1.915 -11.939 1.00 96.31 102 ALA A C 1
ATOM 750 O O . ALA A 1 102 ? 7.996 1.622 -12.770 1.00 96.31 102 ALA A O 1
ATOM 751 N N . TYR A 1 103 ? 5.933 2.361 -12.311 1.00 96.75 103 TYR A N 1
ATOM 752 C CA . TYR A 1 103 ? 5.533 2.483 -13.716 1.00 96.75 103 TYR A CA 1
ATOM 753 C C . TYR A 1 103 ? 6.479 3.377 -14.529 1.00 96.75 103 TYR A C 1
ATOM 755 O O . TYR A 1 103 ? 7.064 2.936 -15.525 1.00 96.75 103 TYR A O 1
ATOM 763 N N . PHE A 1 104 ? 6.651 4.637 -14.117 1.00 96.31 104 PHE A N 1
ATOM 764 C CA . PHE A 1 104 ? 7.469 5.593 -14.866 1.00 96.31 104 PHE A CA 1
ATOM 765 C C . PHE A 1 104 ? 8.950 5.215 -14.857 1.00 96.31 104 PHE A C 1
ATOM 767 O O . PHE A 1 104 ? 9.629 5.376 -15.876 1.00 96.31 104 PHE A O 1
ATOM 774 N N . GLY A 1 105 ? 9.452 4.701 -13.735 1.00 93.94 105 GLY A N 1
ATOM 775 C CA . GLY A 1 105 ? 10.842 4.298 -13.601 1.00 93.94 105 GLY A CA 1
ATOM 776 C C . GLY A 1 105 ? 11.171 3.050 -14.421 1.00 93.94 105 GLY A C 1
ATOM 777 O O . GLY A 1 105 ? 12.173 3.065 -15.134 1.00 93.94 105 GLY A O 1
ATOM 778 N N . LEU A 1 106 ? 10.315 2.021 -14.416 1.00 92.44 106 LEU A N 1
ATOM 779 C CA . LEU A 1 106 ? 10.516 0.820 -15.236 1.00 92.44 106 LEU A CA 1
ATOM 780 C C . LEU A 1 106 ? 10.417 1.132 -16.735 1.00 92.44 106 LEU A C 1
ATOM 782 O O . LEU A 1 106 ? 11.260 0.662 -17.498 1.00 92.44 106 LEU A O 1
ATOM 786 N N . ARG A 1 107 ? 9.471 1.988 -17.162 1.00 92.94 107 ARG A N 1
ATOM 787 C CA . ARG A 1 107 ? 9.392 2.434 -18.570 1.00 92.94 107 ARG A CA 1
ATOM 788 C C . ARG A 1 107 ? 10.647 3.170 -19.039 1.00 92.94 107 ARG A C 1
ATOM 790 O O . ARG A 1 107 ? 10.991 3.093 -20.212 1.00 92.94 107 ARG A O 1
ATOM 797 N N . LYS A 1 108 ? 11.314 3.900 -18.142 1.00 91.44 108 LYS A N 1
ATOM 798 C CA . LYS A 1 108 ? 12.550 4.643 -18.435 1.00 91.44 108 LYS A CA 1
ATOM 799 C C . LYS A 1 108 ? 13.824 3.865 -18.074 1.00 91.44 108 LYS A C 1
ATOM 801 O O . LYS A 1 108 ? 14.899 4.462 -18.091 1.00 91.44 108 LYS A O 1
ATOM 806 N N . HIS A 1 109 ? 13.716 2.582 -17.712 1.00 86.06 109 HIS A N 1
ATOM 807 C CA . HIS A 1 109 ? 14.826 1.744 -17.237 1.00 86.06 109 HIS A CA 1
ATOM 808 C C . HIS A 1 109 ? 15.677 2.410 -16.133 1.00 86.06 109 HIS A C 1
ATOM 810 O O . HIS A 1 109 ? 16.905 2.343 -16.142 1.00 86.06 109 HIS A O 1
ATOM 816 N N . ARG A 1 110 ? 15.025 3.099 -15.186 1.00 89.69 110 ARG A N 1
ATOM 817 C CA . ARG A 1 110 ? 15.672 3.800 -14.065 1.00 89.69 110 ARG A CA 1
ATOM 818 C C . ARG A 1 110 ? 15.705 2.922 -12.804 1.00 89.69 110 ARG A C 1
ATOM 820 O O . ARG A 1 110 ? 14.695 2.283 -12.501 1.00 89.69 110 ARG A O 1
ATOM 827 N N . PRO A 1 111 ? 16.793 2.964 -12.007 1.00 92.38 111 PRO A N 1
ATOM 828 C CA . PRO A 1 111 ? 16.944 2.127 -10.810 1.00 92.38 111 PRO A CA 1
ATOM 829 C C . PRO A 1 111 ? 15.864 2.391 -9.751 1.00 92.38 111 PRO A C 1
ATOM 831 O O . PRO A 1 111 ? 15.356 1.458 -9.142 1.00 92.38 111 PRO A O 1
ATOM 834 N N . TRP A 1 112 ? 15.427 3.642 -9.590 1.00 92.38 112 TRP A N 1
ATOM 835 C CA . TRP A 1 112 ? 14.364 4.005 -8.646 1.00 92.38 112 TRP A CA 1
ATOM 836 C C . TRP A 1 112 ? 13.026 3.310 -8.937 1.00 92.38 112 TRP A C 1
ATOM 838 O O . TRP A 1 112 ? 12.304 2.960 -8.009 1.00 92.38 112 TRP A O 1
ATOM 848 N N . GLY A 1 113 ? 12.709 3.058 -10.215 1.00 93.38 113 GLY A N 1
ATOM 849 C CA . GLY A 1 113 ? 11.503 2.315 -10.593 1.00 93.38 113 GLY A CA 1
ATOM 850 C C . GLY A 1 113 ? 11.567 0.851 -10.182 1.00 93.38 113 GLY A C 1
ATOM 851 O O . GLY A 1 113 ? 10.573 0.295 -9.730 1.00 93.38 113 GLY A O 1
ATOM 852 N N . TRP A 1 114 ? 12.752 0.249 -10.293 1.00 94.00 114 TRP A N 1
ATOM 853 C CA . TRP A 1 114 ? 12.994 -1.110 -9.819 1.00 94.00 114 TRP A CA 1
ATOM 854 C C . TRP A 1 114 ? 12.858 -1.206 -8.297 1.00 94.00 114 TRP A C 1
ATOM 856 O O . TRP A 1 114 ? 12.149 -2.076 -7.803 1.00 94.00 114 TRP A O 1
ATOM 866 N N . ILE A 1 115 ? 13.465 -0.273 -7.556 1.00 96.62 115 ILE A N 1
ATOM 867 C CA . ILE A 1 115 ? 13.355 -0.221 -6.090 1.00 96.62 115 ILE A CA 1
ATOM 868 C C . ILE A 1 115 ? 11.884 -0.099 -5.669 1.00 96.62 115 ILE A C 1
ATOM 870 O O . ILE A 1 115 ? 11.418 -0.878 -4.841 1.00 96.62 115 ILE A O 1
ATOM 874 N N . ALA A 1 116 ? 11.131 0.821 -6.279 1.00 96.44 116 ALA A N 1
ATOM 875 C CA . ALA A 1 116 ? 9.706 0.982 -5.997 1.00 96.44 116 ALA A CA 1
ATOM 876 C C . ALA A 1 116 ? 8.903 -0.295 -6.308 1.00 96.44 116 ALA A C 1
ATOM 878 O O . ALA A 1 116 ? 8.072 -0.707 -5.501 1.00 96.44 116 ALA A O 1
ATOM 879 N N . ALA A 1 117 ? 9.183 -0.955 -7.437 1.00 95.81 117 ALA A N 1
ATOM 880 C CA . ALA A 1 117 ? 8.541 -2.214 -7.809 1.00 95.81 117 ALA A CA 1
ATOM 881 C C . ALA A 1 117 ? 8.796 -3.326 -6.779 1.00 95.81 117 ALA A C 1
ATOM 883 O O . ALA A 1 117 ? 7.867 -4.042 -6.406 1.00 95.81 117 ALA A O 1
ATOM 884 N N . VAL A 1 118 ? 10.032 -3.438 -6.282 1.00 97.25 118 VAL A N 1
ATOM 885 C CA . VAL A 1 118 ? 10.407 -4.401 -5.236 1.00 97.25 118 VAL A CA 1
ATOM 886 C C . VAL A 1 118 ? 9.693 -4.094 -3.921 1.00 97.25 118 VAL A C 1
ATOM 888 O O . VAL A 1 118 ? 9.142 -5.009 -3.316 1.00 97.25 118 VAL A O 1
ATOM 891 N N . ILE A 1 119 ? 9.644 -2.825 -3.499 1.00 97.25 119 ILE A N 1
ATOM 892 C CA . ILE A 1 119 ? 8.927 -2.413 -2.279 1.00 97.25 119 ILE A CA 1
ATOM 893 C C . ILE A 1 119 ? 7.450 -2.810 -2.366 1.00 97.25 119 ILE A C 1
ATOM 895 O O . ILE A 1 119 ? 6.919 -3.430 -1.447 1.00 97.25 119 ILE A O 1
ATOM 899 N N . VAL A 1 120 ? 6.795 -2.499 -3.487 1.00 96.81 120 VAL A N 1
ATOM 900 C CA . VAL A 1 120 ? 5.387 -2.854 -3.716 1.00 96.81 120 VAL A CA 1
ATOM 901 C C . VAL A 1 120 ? 5.188 -4.371 -3.703 1.00 96.81 120 VAL A C 1
ATOM 903 O O . VAL A 1 120 ? 4.259 -4.860 -3.061 1.00 96.81 120 VAL A O 1
ATOM 906 N N . ALA A 1 121 ? 6.058 -5.131 -4.371 1.00 96.06 121 ALA A N 1
ATOM 907 C CA . ALA A 1 121 ? 5.966 -6.589 -4.394 1.00 96.06 121 ALA A CA 1
ATOM 908 C C . ALA A 1 121 ? 6.158 -7.202 -2.994 1.00 96.06 121 ALA A C 1
ATOM 910 O O . ALA A 1 121 ? 5.433 -8.125 -2.615 1.00 96.06 121 ALA A O 1
A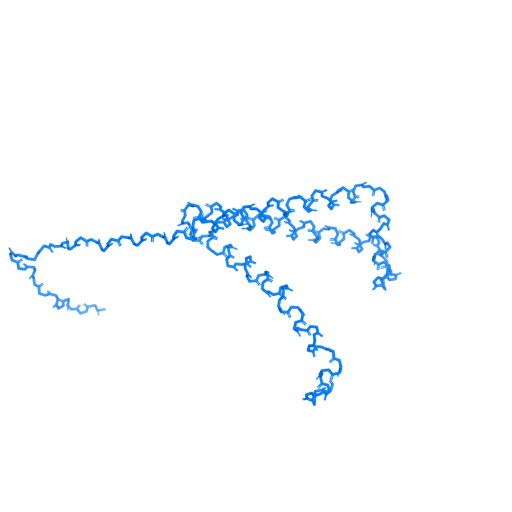TOM 911 N N . ALA A 1 122 ? 7.094 -6.668 -2.205 1.00 96.69 122 ALA A N 1
ATOM 912 C CA . ALA A 1 122 ? 7.326 -7.094 -0.829 1.00 96.69 122 ALA A CA 1
ATOM 913 C C . ALA A 1 122 ? 6.117 -6.794 0.069 1.00 96.69 122 ALA A C 1
ATOM 915 O O . ALA A 1 122 ? 5.693 -7.666 0.827 1.00 96.69 122 ALA A O 1
ATOM 916 N N . ALA A 1 123 ? 5.517 -5.606 -0.060 1.00 94.69 123 ALA A N 1
ATOM 917 C CA . ALA A 1 123 ? 4.307 -5.240 0.671 1.00 94.69 123 ALA A CA 1
ATOM 918 C C . ALA A 1 123 ? 3.140 -6.191 0.352 1.00 94.69 123 ALA A C 1
ATOM 920 O O . ALA A 1 123 ? 2.524 -6.735 1.268 1.00 94.69 123 ALA A O 1
ATOM 921 N N . TRP A 1 124 ? 2.883 -6.476 -0.930 1.00 94.94 124 TRP A N 1
ATOM 922 C CA . TRP A 1 124 ? 1.849 -7.442 -1.321 1.00 94.94 124 TRP A CA 1
ATOM 923 C C . TRP A 1 124 ? 2.145 -8.858 -0.825 1.00 94.94 124 TRP A C 1
ATOM 925 O O . TRP A 1 124 ? 1.233 -9.541 -0.370 1.00 94.94 124 TRP A O 1
ATOM 935 N N . SER A 1 125 ? 3.405 -9.291 -0.848 1.00 95.00 125 SER A N 1
ATOM 936 C CA . SER A 1 125 ? 3.800 -10.608 -0.327 1.00 95.00 125 SER A CA 1
ATOM 937 C C . SER A 1 125 ? 3.552 -10.718 1.179 1.00 95.00 125 SER A C 1
ATOM 939 O O . SER A 1 125 ? 3.030 -11.728 1.654 1.00 95.00 125 SER A O 1
ATOM 941 N N . LEU A 1 126 ? 3.872 -9.663 1.935 1.00 96.06 126 LEU A N 1
ATOM 942 C CA . LEU A 1 126 ? 3.579 -9.594 3.364 1.00 96.06 126 LEU A CA 1
ATOM 943 C C . LEU A 1 126 ? 2.069 -9.669 3.624 1.00 96.06 126 LEU A C 1
ATOM 945 O O . LEU A 1 126 ? 1.648 -10.427 4.491 1.00 96.06 126 LEU A O 1
ATOM 949 N N . ILE A 1 127 ? 1.259 -8.935 2.859 1.00 93.69 127 ILE A N 1
ATOM 950 C CA . ILE A 1 127 ? -0.202 -8.909 3.028 1.00 93.69 127 ILE A CA 1
ATOM 951 C C . ILE A 1 127 ? -0.838 -10.255 2.663 1.00 93.69 127 ILE A C 1
ATOM 953 O O . ILE A 1 127 ? -1.661 -10.766 3.418 1.00 93.69 127 ILE A O 1
ATOM 957 N N . LEU A 1 128 ? -0.463 -10.836 1.521 1.00 94.69 128 LEU A N 1
ATOM 958 C CA . LEU A 1 128 ? -1.109 -12.035 0.979 1.00 94.69 128 LEU A CA 1
ATOM 959 C C . LEU A 1 128 ? -0.640 -13.329 1.643 1.00 94.69 128 LEU A C 1
ATOM 961 O O . LEU A 1 128 ? -1.415 -14.277 1.726 1.00 94.69 128 LEU A O 1
ATOM 965 N N . LEU A 1 129 ? 0.615 -13.390 2.090 1.00 95.81 129 LEU A N 1
ATOM 966 C CA . LEU A 1 129 ? 1.202 -14.607 2.657 1.00 95.81 129 LEU A CA 1
ATOM 967 C C . LEU A 1 129 ? 1.605 -14.408 4.115 1.00 95.81 129 LEU A C 1
ATOM 969 O O . LEU A 1 129 ? 1.232 -15.205 4.972 1.00 95.81 129 LEU A O 1
ATOM 973 N N . GLY A 1 130 ? 2.337 -13.334 4.409 1.00 93.31 130 GLY A N 1
ATOM 974 C CA . GLY A 1 130 ? 2.886 -13.095 5.743 1.00 93.31 130 GLY A CA 1
ATOM 975 C C . GLY A 1 130 ? 1.815 -12.956 6.824 1.00 93.31 130 GLY A C 1
ATOM 976 O O . GLY A 1 130 ? 1.875 -13.659 7.830 1.00 93.31 130 GLY A O 1
ATOM 977 N N . ILE A 1 131 ? 0.813 -12.098 6.610 1.00 93.56 131 ILE A N 1
ATOM 978 C CA . ILE A 1 131 ? -0.264 -11.864 7.581 1.00 93.56 131 ILE A CA 1
ATOM 979 C C . ILE A 1 131 ? -1.110 -13.133 7.801 1.00 93.56 131 ILE A C 1
ATOM 981 O O . ILE A 1 131 ? -1.290 -13.502 8.963 1.00 93.56 131 ILE A O 1
ATOM 985 N N . PRO A 1 132 ? -1.589 -13.856 6.766 1.00 95.19 132 PRO A N 1
ATOM 986 C CA . PRO A 1 132 ? -2.319 -15.107 6.975 1.00 95.19 132 PRO A CA 1
ATOM 987 C C . PRO A 1 132 ? -1.511 -16.171 7.717 1.00 95.19 132 PRO A C 1
ATOM 989 O O . PRO A 1 132 ? -2.030 -16.805 8.637 1.00 95.19 132 PRO A O 1
ATOM 992 N N . VAL A 1 133 ? -0.233 -16.346 7.370 1.00 96.38 133 VAL A N 1
ATOM 993 C CA . VAL A 1 133 ? 0.644 -17.292 8.072 1.00 96.38 133 VAL A CA 1
ATOM 994 C C . VAL A 1 133 ? 0.819 -16.877 9.531 1.00 96.38 133 VAL A C 1
ATOM 996 O O . VAL A 1 133 ? 0.622 -17.700 10.423 1.00 96.38 133 VAL A O 1
ATOM 999 N N . LEU A 1 134 ? 1.109 -15.600 9.794 1.00 94.69 134 LEU A N 1
ATOM 1000 C CA . LEU A 1 134 ? 1.222 -15.070 11.153 1.00 94.69 134 LEU A CA 1
ATOM 1001 C C . LEU A 1 134 ? -0.062 -15.313 11.955 1.00 94.69 134 LEU A C 1
ATOM 1003 O O . LEU A 1 134 ? 0.004 -15.759 13.098 1.00 94.69 134 LEU A O 1
ATOM 1007 N N . TYR A 1 135 ? -1.225 -15.080 11.350 1.00 96.25 135 TYR A N 1
ATOM 1008 C CA . TYR A 1 135 ? -2.514 -15.332 11.985 1.00 96.25 135 TYR A CA 1
ATOM 1009 C C . TYR A 1 135 ? -2.675 -16.802 12.400 1.00 96.25 135 TYR A C 1
ATOM 1011 O O . TYR A 1 135 ? -3.073 -17.080 13.534 1.00 96.25 135 TYR A O 1
ATOM 1019 N N . VAL A 1 136 ? -2.322 -17.751 11.525 1.00 94.94 136 VAL A N 1
ATOM 1020 C CA . VAL A 1 136 ? -2.350 -19.184 11.864 1.00 94.94 136 VAL A CA 1
ATOM 1021 C C . VAL A 1 136 ? -1.363 -19.508 12.984 1.00 94.94 136 VAL A C 1
ATOM 1023 O O . VAL A 1 136 ? -1.718 -20.255 13.895 1.00 94.94 136 VAL A O 1
ATOM 1026 N N . LEU A 1 137 ? -0.158 -18.938 12.950 1.00 93.75 137 LEU A N 1
ATOM 1027 C CA . LEU A 1 137 ? 0.879 -19.181 13.956 1.00 93.75 137 LEU A CA 1
ATOM 1028 C C . LEU A 1 137 ? 0.520 -18.618 15.336 1.00 93.75 137 LEU A C 1
ATOM 1030 O O . LEU A 1 137 ? 0.867 -19.226 16.344 1.00 93.75 137 LEU A O 1
ATOM 1034 N N . VAL A 1 138 ? -0.189 -17.489 15.404 1.00 95.31 138 VAL A N 1
ATOM 1035 C CA . VAL A 1 138 ? -0.598 -16.865 16.675 1.00 95.31 138 VAL A CA 1
ATOM 1036 C C . VAL A 1 138 ? -1.777 -17.599 17.325 1.00 95.31 138 VAL A C 1
ATOM 1038 O O . VAL A 1 138 ? -1.954 -17.516 18.543 1.00 95.31 138 VAL A O 1
ATOM 1041 N N . ARG A 1 139 ? -2.567 -18.372 16.565 1.00 93.94 139 ARG A N 1
ATOM 1042 C CA . ARG A 1 139 ? -3.674 -19.155 17.135 1.00 93.94 139 ARG A CA 1
ATOM 1043 C C . ARG A 1 139 ? -3.175 -20.138 18.192 1.00 93.94 139 ARG A C 1
ATOM 1045 O O . ARG A 1 139 ? -2.299 -20.965 17.944 1.00 93.94 139 ARG A O 1
ATOM 1052 N N . THR A 1 140 ? -3.824 -20.116 19.355 1.00 91.81 140 THR A N 1
ATOM 1053 C CA . THR A 1 140 ? -3.506 -20.980 20.501 1.00 91.81 140 THR A CA 1
ATOM 1054 C C . THR A 1 140 ? -3.508 -22.467 20.143 1.00 91.81 140 THR A C 1
ATOM 1056 O O . THR A 1 140 ? -2.665 -23.209 20.635 1.00 91.81 140 THR A O 1
ATOM 1059 N N . SER A 1 141 ? -4.411 -22.910 19.261 1.00 92.19 141 SER A N 1
ATOM 1060 C CA . SER A 1 141 ? -4.458 -24.298 18.779 1.00 92.19 141 SER A CA 1
ATOM 1061 C C . SER A 1 141 ? -3.170 -24.709 18.068 1.00 92.19 141 SER A C 1
ATOM 1063 O O . SER A 1 141 ? -2.636 -25.780 18.335 1.00 92.19 141 SER A O 1
ATOM 1065 N N . THR A 1 142 ? -2.654 -23.838 17.197 1.00 92.12 142 THR A N 1
ATOM 1066 C CA . THR A 1 142 ? -1.422 -24.070 16.443 1.00 92.12 142 THR A CA 1
ATOM 1067 C C . THR A 1 142 ? -0.229 -24.062 17.387 1.00 92.12 142 THR A C 1
ATOM 1069 O O . THR A 1 142 ? 0.560 -24.998 17.377 1.00 92.12 142 THR A O 1
ATOM 1072 N N . ARG A 1 143 ? -0.133 -23.061 18.273 1.00 94.81 143 ARG A N 1
ATOM 1073 C CA . ARG A 1 143 ? 0.966 -22.959 19.249 1.00 94.81 143 ARG A CA 1
ATOM 1074 C C . ARG A 1 143 ? 1.047 -24.209 20.129 1.00 94.81 143 ARG A C 1
ATOM 1076 O O . ARG A 1 143 ? 2.105 -24.826 20.200 1.00 94.81 143 ARG A O 1
ATOM 1083 N N . ARG A 1 144 ? -0.088 -24.667 20.672 1.00 93.06 144 ARG A N 1
ATOM 1084 C CA . ARG A 1 144 ? -0.168 -25.899 21.476 1.00 93.06 144 ARG A CA 1
ATOM 1085 C C . ARG A 1 144 ? 0.203 -27.157 20.692 1.00 93.06 144 ARG A C 1
ATOM 1087 O O . ARG A 1 144 ? 0.886 -28.009 21.247 1.00 93.06 144 ARG A O 1
ATOM 1094 N N . ALA A 1 145 ? -0.199 -27.268 19.423 1.00 95.06 145 ALA A N 1
ATOM 1095 C CA . ALA A 1 145 ? 0.173 -28.405 18.573 1.00 95.06 145 ALA A CA 1
ATOM 1096 C C . ALA A 1 145 ? 1.696 -28.524 18.373 1.00 95.06 145 ALA A C 1
ATOM 1098 O O . ALA A 1 145 ? 2.206 -29.628 18.215 1.00 95.06 145 ALA A O 1
ATOM 1099 N N . TYR A 1 146 ? 2.417 -27.401 18.439 1.00 94.38 146 TYR A N 1
ATOM 1100 C CA . TYR A 1 146 ? 3.880 -27.343 18.382 1.00 94.38 146 TYR A CA 1
ATOM 1101 C C . TYR A 1 146 ? 4.549 -27.207 19.765 1.00 94.38 146 TYR A C 1
ATOM 1103 O O . TYR A 1 146 ? 5.741 -26.920 19.839 1.00 94.38 146 TYR A O 1
ATOM 1111 N N . GLY A 1 147 ? 3.814 -27.398 20.868 1.00 93.50 147 GLY A N 1
ATOM 1112 C CA . GLY A 1 147 ? 4.364 -27.327 22.230 1.00 93.50 147 GLY A CA 1
ATOM 1113 C C . GLY A 1 147 ? 4.743 -25.918 22.709 1.00 93.50 147 GLY A C 1
ATOM 1114 O O . GLY A 1 147 ? 5.459 -25.780 23.697 1.00 93.50 147 GLY A O 1
ATOM 1115 N N . ILE A 1 148 ? 4.271 -24.871 22.029 1.00 89.69 148 ILE A N 1
ATOM 1116 C CA . ILE A 1 148 ? 4.501 -23.468 22.388 1.00 89.69 148 ILE A CA 1
ATOM 1117 C C . ILE A 1 148 ? 3.316 -22.984 23.253 1.00 89.69 148 ILE A C 1
ATOM 1119 O O . ILE A 1 148 ? 2.171 -23.102 22.803 1.00 89.69 148 ILE A O 1
ATOM 1123 N N . PRO A 1 149 ? 3.554 -22.446 24.468 1.00 76.81 149 PRO A N 1
ATOM 1124 C CA . PRO A 1 149 ? 2.497 -22.041 25.403 1.00 76.81 149 PRO A CA 1
ATOM 1125 C C . PRO A 1 149 ? 1.727 -20.810 24.928 1.00 76.81 149 PRO A C 1
ATOM 1127 O O . PRO A 1 149 ? 2.380 -19.775 24.684 1.00 76.81 149 PRO A O 1
#